Protein AF-X1VKP8-F1 (afdb_monomer_lite)

pLDDT: mean 89.49, std 10.16, range [49.53, 98.38]

Radius of gyration: 14.46 Å; chains: 1; bounding box: 30×29×36 Å

Secondary structure (DSSP, 8-state):
--HHHHHHTTHHHHHHHHHTT--SHHHHHHHHT------HHHHHHHHHHHHHHHHHHHHHSS-S-TT---S--

Sequence (73 aa):
MDEHTLSVLEFSKIKKQLIEKISTATGELIVENITPKIDLQLIFNAQRETTEMREIISYDGTPPFSRLEDIKD

Structure (mmCIF, N/CA/C/O backbone):
data_AF-X1VKP8-F1
#
_entry.id   AF-X1VKP8-F1
#
loop_
_atom_site.group_PDB
_atom_site.id
_atom_site.type_symbol
_atom_site.label_atom_id
_atom_site.label_alt_id
_atom_site.label_comp_id
_atom_site.label_asym_id
_atom_site.label_entity_id
_atom_site.label_seq_id
_atom_site.pdbx_PDB_ins_code
_atom_site.Cartn_x
_atom_site.Cartn_y
_atom_site.Cartn_z
_atom_site.occupancy
_atom_site.B_iso_or_equiv
_atom_site.auth_seq_id
_atom_site.auth_comp_id
_atom_site.auth_asym_id
_atom_site.auth_atom_id
_atom_site.pdbx_PDB_model_num
ATOM 1 N N . MET A 1 1 ? -13.576 4.362 11.089 1.00 78.38 1 MET A N 1
ATOM 2 C CA . MET A 1 1 ? -12.596 4.374 12.196 1.00 78.38 1 MET A CA 1
ATOM 3 C C . MET A 1 1 ? -12.615 5.765 12.788 1.00 78.38 1 MET A C 1
ATOM 5 O O . MET A 1 1 ? -12.728 6.708 12.015 1.00 78.38 1 MET A O 1
ATOM 9 N N . ASP A 1 2 ? -12.588 5.888 14.109 1.00 90.44 2 ASP A N 1
ATOM 10 C CA . ASP A 1 2 ? -12.545 7.185 14.784 1.00 90.44 2 ASP A CA 1
ATOM 11 C C . ASP A 1 2 ? -11.124 7.783 14.777 1.00 90.44 2 ASP A C 1
ATOM 13 O O . ASP A 1 2 ? -10.131 7.087 14.538 1.00 90.44 2 ASP A O 1
ATOM 17 N N . GLU A 1 3 ? -11.036 9.090 15.025 1.00 89.81 3 GLU A N 1
ATOM 18 C CA . GLU A 1 3 ? -9.776 9.842 15.011 1.00 89.81 3 GLU A CA 1
ATOM 19 C C . GLU A 1 3 ? -8.797 9.387 16.097 1.00 89.81 3 GLU A C 1
ATOM 21 O O . GLU A 1 3 ? -7.587 9.388 15.866 1.00 89.81 3 GLU A O 1
ATOM 26 N N . HIS A 1 4 ? -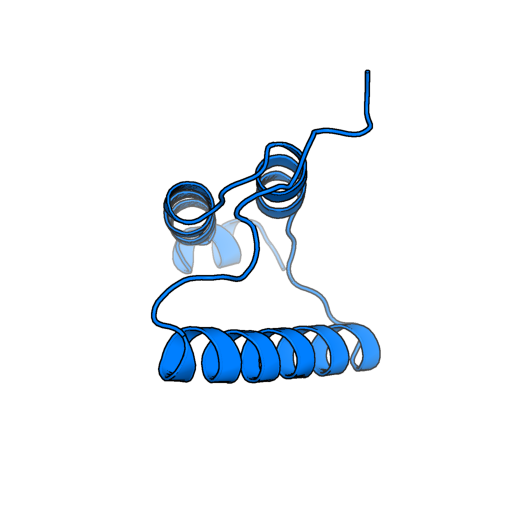9.299 8.954 17.259 1.00 94.81 4 HIS A N 1
ATOM 27 C CA . HIS A 1 4 ? -8.451 8.480 18.347 1.00 94.81 4 HIS A CA 1
ATOM 28 C C . HIS A 1 4 ? -7.725 7.196 17.938 1.00 94.81 4 HIS A C 1
ATO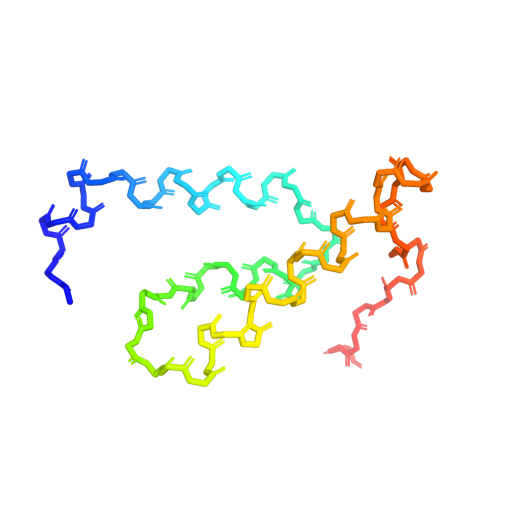M 30 O O . HIS A 1 4 ? -6.506 7.116 18.080 1.00 94.81 4 HIS A O 1
ATOM 36 N N . THR A 1 5 ? -8.430 6.246 17.321 1.00 94.81 5 THR A N 1
ATOM 37 C CA . THR A 1 5 ? -7.819 5.032 16.765 1.00 94.81 5 THR A CA 1
ATOM 38 C C . THR A 1 5 ? -6.736 5.363 15.732 1.00 94.81 5 THR A C 1
ATOM 40 O O . THR A 1 5 ? -5.638 4.810 15.789 1.00 94.81 5 THR A O 1
ATOM 43 N N . LEU A 1 6 ? -6.996 6.287 14.799 1.00 94.62 6 LEU A N 1
ATOM 44 C CA . LEU A 1 6 ? -5.997 6.685 13.794 1.00 94.62 6 LEU A CA 1
ATOM 45 C C . LEU A 1 6 ? -4.784 7.393 14.412 1.00 94.62 6 LEU A C 1
ATOM 47 O O . LEU A 1 6 ? -3.665 7.219 13.929 1.00 94.62 6 LEU A O 1
ATOM 51 N N . SER A 1 7 ? -4.995 8.165 15.477 1.00 95.62 7 SER A N 1
ATOM 52 C CA . SER A 1 7 ? -3.926 8.815 16.233 1.00 95.62 7 SER A CA 1
ATOM 53 C C . SER A 1 7 ? -3.044 7.794 16.953 1.00 95.62 7 SER A C 1
ATOM 55 O O . SER A 1 7 ? -1.824 7.853 16.808 1.00 95.62 7 SER A O 1
ATOM 57 N N . VAL A 1 8 ? -3.647 6.826 17.653 1.00 96.94 8 VAL A N 1
ATOM 58 C CA . VAL A 1 8 ? -2.931 5.742 18.350 1.00 96.94 8 VAL A CA 1
ATOM 59 C C . VAL A 1 8 ? -2.118 4.890 17.375 1.00 96.94 8 VAL A C 1
ATOM 61 O O . VAL A 1 8 ? -0.996 4.505 17.684 1.00 96.94 8 VAL A O 1
ATOM 64 N N . LEU A 1 9 ? -2.651 4.637 16.177 1.00 95.62 9 LEU A N 1
ATOM 65 C CA . LEU A 1 9 ? -1.952 3.909 15.112 1.00 95.62 9 LEU A CA 1
ATOM 66 C C . LEU A 1 9 ? -0.909 4.757 14.364 1.00 95.62 9 LEU A C 1
ATOM 68 O O . LEU A 1 9 ? -0.339 4.292 13.381 1.00 95.62 9 LEU A O 1
ATOM 72 N N . GLU A 1 10 ? -0.683 6.004 14.786 1.00 96.25 10 GLU A N 1
ATOM 73 C CA . GLU A 1 10 ? 0.210 6.961 14.131 1.00 96.25 10 GLU A CA 1
ATOM 74 C C . GLU A 1 10 ? -0.069 7.119 12.620 1.00 96.25 10 GLU A C 1
ATOM 76 O O . GLU A 1 10 ? 0.848 7.325 11.822 1.00 96.25 10 GLU A O 1
ATOM 81 N N . PHE A 1 11 ? -1.335 7.056 12.188 1.00 95.81 11 PHE A N 1
ATOM 82 C CA . PHE A 1 11 ? -1.686 7.023 10.761 1.00 95.81 11 PHE A CA 1
ATOM 83 C C . PHE A 1 11 ? -1.111 8.217 9.980 1.00 95.81 11 PHE A C 1
ATOM 85 O O . PHE A 1 11 ? -0.591 8.061 8.877 1.00 95.81 11 PHE A O 1
ATOM 92 N N . SER A 1 12 ? -1.098 9.410 10.579 1.00 94.50 12 SER A N 1
ATOM 93 C CA . SER A 1 12 ? -0.492 10.605 9.974 1.00 94.50 12 SER A CA 1
ATOM 94 C C . SER A 1 12 ? 1.019 10.478 9.745 1.00 94.50 12 SER A C 1
ATOM 96 O O . SER A 1 12 ? 1.542 11.042 8.787 1.00 94.50 12 SER A O 1
ATOM 98 N N . LYS A 1 13 ? 1.738 9.740 10.595 1.00 96.31 13 LYS A N 1
ATOM 99 C CA . LYS A 1 13 ? 3.177 9.479 10.433 1.00 96.31 13 LYS A CA 1
ATOM 100 C C . LYS A 1 13 ? 3.429 8.511 9.281 1.00 96.31 13 LYS A C 1
ATOM 102 O O . LYS A 1 13 ? 4.342 8.745 8.497 1.00 96.31 13 LYS A O 1
ATOM 107 N N . ILE A 1 14 ? 2.574 7.498 9.129 1.00 95.56 14 ILE A N 1
ATOM 108 C CA . ILE A 1 14 ? 2.600 6.582 7.979 1.00 95.56 14 ILE A CA 1
ATOM 109 C C . ILE A 1 14 ? 2.410 7.370 6.675 1.00 95.56 14 ILE A C 1
ATOM 111 O O . ILE A 1 14 ? 3.191 7.207 5.742 1.00 95.56 14 ILE A O 1
ATOM 115 N N . LYS A 1 15 ? 1.435 8.291 6.623 1.00 95.62 15 LYS A N 1
ATOM 116 C CA . LYS A 1 15 ? 1.208 9.152 5.444 1.00 95.62 15 LYS A CA 1
ATOM 117 C C . LYS A 1 15 ? 2.448 9.981 5.089 1.00 95.62 15 LYS A C 1
ATOM 119 O O . LYS A 1 15 ? 2.823 10.028 3.924 1.00 95.62 15 LYS A O 1
ATOM 124 N N . LYS A 1 16 ? 3.126 10.564 6.085 1.00 95.62 16 LYS A N 1
ATOM 125 C CA . LYS A 1 16 ? 4.387 11.302 5.874 1.00 95.62 16 LYS A CA 1
ATOM 126 C C . LYS A 1 16 ? 5.491 10.418 5.288 1.00 95.62 16 LYS A C 1
ATOM 128 O O . LYS A 1 16 ? 6.125 10.815 4.320 1.00 95.62 16 LYS A O 1
ATOM 133 N N . GLN A 1 17 ? 5.672 9.211 5.824 1.00 95.44 17 GLN A N 1
ATOM 134 C CA . GLN A 1 17 ? 6.658 8.257 5.304 1.00 95.44 17 GLN A CA 1
ATOM 135 C C . GLN A 1 17 ? 6.359 7.827 3.863 1.00 95.44 17 GLN A C 1
ATOM 137 O O . GLN A 1 17 ? 7.290 7.615 3.091 1.00 95.44 17 GLN A O 1
ATOM 142 N N . LEU A 1 18 ? 5.080 7.707 3.485 1.00 93.69 18 LEU A N 1
ATOM 143 C CA . LEU A 1 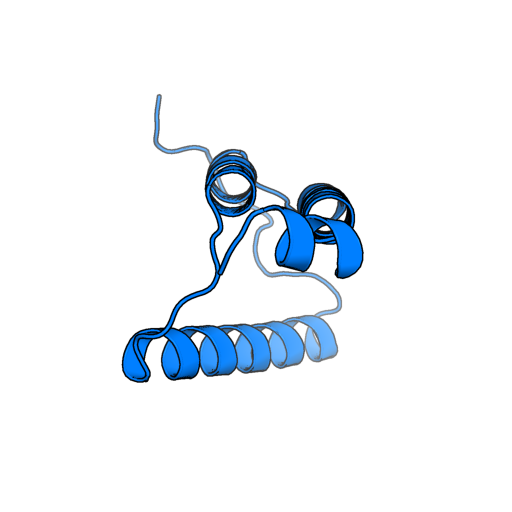18 ? 4.707 7.440 2.095 1.00 93.69 18 LEU A CA 1
ATOM 144 C C . LEU A 1 18 ? 5.058 8.614 1.176 1.00 93.69 18 LEU A C 1
ATOM 146 O O . LEU A 1 18 ? 5.613 8.375 0.109 1.00 93.69 18 LEU A O 1
ATOM 150 N N . ILE A 1 19 ? 4.769 9.856 1.582 1.00 93.44 19 ILE A N 1
ATOM 151 C CA . ILE A 1 19 ? 5.064 11.061 0.783 1.00 93.44 19 ILE A CA 1
ATOM 152 C C . ILE A 1 19 ? 6.555 11.136 0.427 1.00 93.44 19 ILE A C 1
ATOM 154 O O . ILE A 1 19 ? 6.890 11.382 -0.724 1.00 93.44 19 ILE A O 1
ATOM 158 N N . GLU A 1 20 ? 7.453 10.798 1.358 1.00 91.69 20 GLU A N 1
ATOM 159 C CA . GLU A 1 20 ? 8.907 10.754 1.113 1.00 91.69 20 GLU A CA 1
ATOM 160 C C . GLU A 1 20 ? 9.348 9.756 0.021 1.00 91.69 20 GLU A C 1
ATOM 162 O O . GLU A 1 20 ? 10.506 9.770 -0.402 1.00 91.69 20 GLU A O 1
ATOM 167 N N . LYS A 1 21 ? 8.465 8.845 -0.408 1.00 88.50 21 LYS A N 1
ATOM 168 C CA . LYS A 1 21 ? 8.734 7.822 -1.432 1.00 88.50 21 LYS A CA 1
ATOM 169 C C . LYS A 1 21 ? 7.989 8.062 -2.742 1.00 88.50 21 LYS A C 1
ATOM 171 O O . LYS A 1 21 ? 8.171 7.291 -3.682 1.00 88.50 21 LYS A O 1
ATOM 176 N N . ILE A 1 22 ? 7.153 9.092 -2.811 1.00 88.38 22 ILE A N 1
ATOM 177 C CA . ILE A 1 22 ? 6.369 9.413 -4.000 1.00 88.38 22 ILE A CA 1
ATOM 178 C C . ILE A 1 22 ? 7.221 10.216 -4.983 1.00 88.38 22 ILE A C 1
ATOM 180 O O . ILE A 1 22 ? 8.035 11.047 -4.597 1.00 88.38 22 ILE A O 1
ATOM 184 N N . SER A 1 23 ? 7.035 9.951 -6.276 1.00 85.69 23 SER A N 1
ATOM 185 C CA . SER A 1 23 ? 7.754 10.639 -7.358 1.00 85.69 23 SER A CA 1
ATOM 186 C C . SER A 1 23 ? 6.852 11.534 -8.216 1.00 85.69 23 SER A C 1
ATOM 188 O O . SER A 1 23 ? 7.309 12.044 -9.232 1.00 85.69 23 SER A O 1
ATOM 190 N N . THR A 1 24 ? 5.572 11.699 -7.856 1.00 85.81 24 THR A N 1
ATOM 191 C CA . THR A 1 24 ? 4.591 12.475 -8.636 1.00 85.81 24 THR A CA 1
ATOM 192 C C . THR A 1 24 ? 3.676 13.317 -7.748 1.00 85.81 24 THR A C 1
ATOM 194 O O . THR A 1 24 ? 3.207 12.842 -6.714 1.00 85.81 24 THR A O 1
ATOM 197 N N . ALA A 1 25 ? 3.328 14.525 -8.199 1.00 86.69 25 ALA A N 1
ATOM 198 C CA . ALA A 1 25 ? 2.395 15.410 -7.492 1.00 86.69 25 ALA A CA 1
ATOM 199 C C . ALA A 1 25 ? 0.997 14.780 -7.329 1.00 86.69 25 ALA A C 1
ATOM 201 O O . ALA A 1 25 ? 0.368 14.871 -6.275 1.00 86.69 25 ALA A O 1
ATOM 202 N N . THR A 1 26 ? 0.521 14.050 -8.344 1.00 88.69 26 THR A N 1
ATOM 203 C CA . THR A 1 26 ? -0.741 13.299 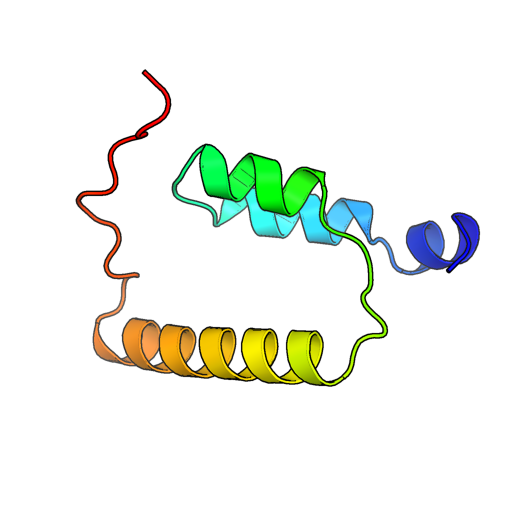-8.237 1.00 88.69 26 THR A CA 1
ATOM 204 C C . THR A 1 26 ? -0.669 12.209 -7.159 1.00 88.69 26 THR A C 1
ATOM 206 O O . THR A 1 26 ? -1.641 12.010 -6.429 1.00 88.69 26 THR A O 1
ATOM 209 N N . GLY A 1 27 ? 0.473 11.530 -7.006 1.00 89.62 27 GLY A N 1
ATOM 210 C CA . GLY A 1 27 ? 0.683 10.556 -5.934 1.00 89.62 27 GLY A CA 1
ATOM 211 C C . GLY A 1 27 ? 0.607 11.182 -4.539 1.00 89.62 27 GLY A C 1
ATOM 212 O O . GLY A 1 27 ? -0.010 10.599 -3.645 1.00 89.62 27 GLY A O 1
ATOM 213 N N . GLU A 1 28 ? 1.166 12.381 -4.359 1.00 91.94 28 GLU A N 1
ATOM 214 C CA . GLU A 1 28 ? 1.119 13.110 -3.085 1.00 91.94 28 GLU A CA 1
ATOM 215 C C . GLU A 1 28 ? -0.328 13.399 -2.682 1.00 91.94 28 GLU A C 1
ATOM 217 O O . GLU A 1 28 ? -0.748 13.024 -1.586 1.00 91.94 28 GLU A O 1
ATOM 222 N N . LEU A 1 29 ? -1.131 13.929 -3.611 1.00 92.31 29 LEU A N 1
ATOM 223 C CA . LEU A 1 29 ? -2.558 14.190 -3.391 1.00 92.31 29 LEU A CA 1
ATOM 224 C C . LEU A 1 29 ? -3.340 12.919 -3.027 1.00 92.31 29 LEU A C 1
ATOM 226 O O . LEU A 1 29 ? -4.244 12.961 -2.186 1.00 92.31 29 LEU A O 1
ATOM 230 N N . ILE A 1 30 ? -3.013 11.779 -3.645 1.00 93.69 30 ILE A N 1
ATOM 231 C CA . ILE A 1 30 ? -3.639 10.490 -3.314 1.00 93.69 30 ILE A CA 1
ATOM 232 C C . ILE A 1 30 ? -3.335 10.112 -1.862 1.00 93.69 30 ILE A C 1
ATOM 234 O O . ILE A 1 30 ? -4.248 9.729 -1.126 1.00 93.69 30 ILE A O 1
ATOM 238 N N . VAL A 1 31 ? -2.077 10.240 -1.428 1.00 95.06 31 VAL A N 1
ATOM 239 C CA . VAL A 1 31 ? -1.686 9.909 -0.054 1.00 95.06 31 VAL A CA 1
ATOM 240 C C . VAL A 1 31 ? -2.292 10.887 0.937 1.00 95.06 31 VAL A C 1
ATOM 242 O O . VAL A 1 31 ? -2.849 10.440 1.934 1.00 95.06 31 VAL A O 1
ATOM 245 N N . GLU A 1 32 ? -2.302 12.190 0.673 1.00 93.38 32 GLU A N 1
ATOM 246 C CA . GLU A 1 32 ? -2.952 13.175 1.546 1.00 93.38 32 GLU A CA 1
ATOM 247 C C . GLU A 1 32 ? -4.427 12.853 1.808 1.00 93.38 32 GLU A C 1
ATOM 249 O O . GLU A 1 32 ? -4.895 12.959 2.944 1.00 93.38 32 GLU A O 1
ATOM 254 N N . ASN A 1 33 ? -5.136 12.339 0.804 1.00 94.12 33 ASN A N 1
ATOM 255 C CA . ASN A 1 33 ? -6.553 11.991 0.900 1.00 94.12 33 ASN A CA 1
ATOM 256 C C . ASN A 1 33 ? -6.812 10.513 1.258 1.00 94.12 33 ASN A C 1
ATOM 258 O O . ASN A 1 33 ? -7.970 10.092 1.358 1.00 94.12 33 ASN A O 1
ATOM 262 N N . ILE A 1 34 ? -5.765 9.707 1.488 1.00 93.44 34 ILE A N 1
ATOM 263 C CA . ILE A 1 34 ? -5.932 8.280 1.780 1.00 93.44 34 ILE A CA 1
ATOM 264 C C . ILE A 1 34 ? -6.631 8.064 3.126 1.00 93.44 34 ILE A C 1
ATOM 266 O O . ILE A 1 34 ? -6.310 8.693 4.142 1.00 93.44 34 ILE A O 1
ATOM 270 N N . THR A 1 35 ? -7.589 7.141 3.111 1.00 92.56 35 THR A N 1
ATOM 271 C CA . THR A 1 35 ? -8.413 6.721 4.247 1.00 92.56 35 THR A CA 1
ATOM 272 C C . THR A 1 35 ? -8.542 5.198 4.250 1.00 92.56 35 THR A C 1
ATOM 274 O O . THR A 1 35 ? -8.546 4.601 3.166 1.00 92.56 35 THR A O 1
ATOM 277 N N . PRO A 1 36 ? -8.669 4.553 5.427 1.00 92.88 36 PRO A N 1
ATOM 278 C CA . PRO A 1 36 ? -8.927 3.118 5.505 1.00 92.88 36 PRO A CA 1
ATOM 279 C C . PRO A 1 36 ? -10.160 2.730 4.684 1.00 92.88 36 PRO A C 1
ATOM 281 O O . PRO A 1 36 ? -11.208 3.373 4.781 1.00 92.88 36 PRO A O 1
ATOM 284 N N . LYS A 1 37 ? -10.029 1.687 3.863 1.00 93.44 37 LYS A N 1
ATOM 285 C CA . LYS A 1 37 ? -11.112 1.166 3.021 1.00 93.44 37 LYS A CA 1
ATOM 286 C C . LYS A 1 37 ? -11.716 -0.081 3.659 1.00 93.44 37 LYS A C 1
ATOM 288 O O . LYS A 1 37 ? -11.031 -0.808 4.368 1.00 93.44 37 LYS A O 1
ATOM 293 N N . ILE A 1 38 ? -12.997 -0.310 3.388 1.00 95.44 38 ILE A N 1
ATOM 294 C CA . ILE A 1 38 ? -13.731 -1.523 3.791 1.00 95.44 38 ILE A CA 1
ATOM 295 C C . ILE A 1 38 ? -14.242 -2.318 2.585 1.00 95.44 38 ILE A C 1
ATOM 297 O O . ILE A 1 38 ? -14.748 -3.423 2.744 1.00 95.44 38 ILE A O 1
ATOM 301 N N . ASP A 1 39 ? -14.122 -1.749 1.384 1.00 97.62 39 ASP A N 1
ATOM 302 C CA . ASP A 1 39 ? -14.489 -2.428 0.150 1.00 97.62 39 ASP A CA 1
ATOM 303 C C . ASP A 1 39 ? -13.445 -3.497 -0.172 1.00 97.62 39 ASP A C 1
ATOM 305 O O . ASP A 1 39 ? -12.268 -3.199 -0.392 1.00 97.62 39 ASP A O 1
ATOM 309 N N . LEU A 1 40 ? -13.894 -4.748 -0.182 1.00 97.81 40 LEU A N 1
ATOM 310 C CA . LEU A 1 40 ? -13.033 -5.908 -0.349 1.00 97.81 40 LEU A CA 1
ATOM 311 C C . LEU A 1 40 ? -12.328 -5.915 -1.711 1.00 97.81 40 LEU A C 1
ATOM 313 O O . LEU A 1 40 ? -11.143 -6.238 -1.782 1.00 97.81 40 LEU A O 1
ATOM 317 N N . GLN A 1 41 ? -13.028 -5.541 -2.783 1.00 98.06 41 GLN A N 1
ATOM 318 C CA . GLN A 1 41 ? -12.470 -5.574 -4.132 1.00 98.06 41 GLN A CA 1
ATOM 319 C C . GLN A 1 41 ? -11.391 -4.504 -4.306 1.00 98.06 41 GLN A C 1
ATOM 321 O O . GLN A 1 41 ? -10.338 -4.784 -4.880 1.00 98.06 41 GLN A O 1
ATOM 326 N N . LEU A 1 42 ? -11.619 -3.299 -3.773 1.00 96.50 42 LEU A N 1
ATOM 327 C CA . LEU A 1 42 ? -10.617 -2.232 -3.774 1.00 96.50 42 LEU A CA 1
ATOM 328 C C . LEU A 1 42 ? -9.375 -2.624 -2.968 1.00 96.50 42 LEU A C 1
ATOM 330 O O . LEU A 1 42 ? -8.258 -2.382 -3.421 1.00 96.50 42 LEU A O 1
ATOM 334 N N . ILE A 1 43 ? -9.557 -3.261 -1.805 1.00 97.19 43 ILE A N 1
ATOM 335 C CA . ILE A 1 43 ? -8.442 -3.750 -0.980 1.00 97.19 43 ILE A CA 1
ATOM 336 C C . ILE A 1 43 ? -7.625 -4.796 -1.744 1.00 97.19 43 ILE A C 1
ATOM 338 O O . ILE A 1 43 ? -6.402 -4.675 -1.810 1.00 97.19 43 ILE A O 1
ATOM 342 N N . PHE A 1 44 ? -8.280 -5.789 -2.352 1.00 98.25 44 PHE A N 1
ATOM 343 C CA . PHE A 1 44 ? -7.588 -6.824 -3.123 1.00 98.25 44 PHE A CA 1
ATOM 344 C C . PHE A 1 44 ? -6.822 -6.251 -4.311 1.00 98.25 44 PHE A C 1
ATOM 346 O O . PHE A 1 44 ? -5.670 -6.625 -4.528 1.00 98.25 44 PHE A O 1
ATOM 353 N N . ASN A 1 45 ? -7.433 -5.334 -5.062 1.00 98.19 45 ASN A N 1
ATOM 354 C CA . ASN A 1 45 ? -6.778 -4.709 -6.207 1.00 98.19 45 ASN A CA 1
ATOM 355 C C . ASN A 1 45 ? -5.536 -3.922 -5.768 1.00 98.19 45 ASN A C 1
ATOM 357 O O . ASN A 1 45 ? -4.461 -4.149 -6.314 1.00 98.19 45 ASN A O 1
ATOM 361 N N . ALA A 1 46 ? -5.647 -3.092 -4.725 1.00 96.31 46 ALA A N 1
ATOM 362 C CA . ALA A 1 46 ? -4.519 -2.315 -4.212 1.00 96.31 46 ALA A CA 1
ATOM 363 C C . ALA A 1 46 ? -3.371 -3.206 -3.697 1.00 96.31 46 ALA A C 1
ATOM 365 O O . ALA A 1 46 ? -2.195 -2.916 -3.927 1.00 96.31 46 ALA A O 1
ATOM 366 N N . GLN A 1 47 ? -3.691 -4.313 -3.017 1.00 97.56 47 GLN A N 1
ATOM 367 C CA . GLN A 1 47 ? -2.689 -5.280 -2.554 1.00 97.56 47 GLN A CA 1
ATOM 368 C C . GLN A 1 47 ? -1.996 -5.998 -3.717 1.00 97.56 47 GLN A C 1
ATOM 370 O O . GLN A 1 47 ? -0.778 -6.1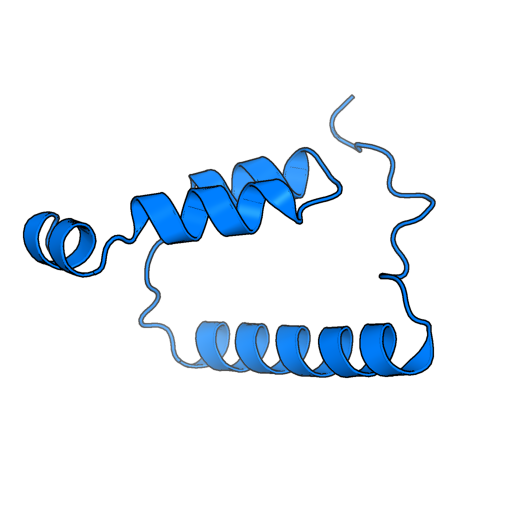94 -3.674 1.00 97.56 47 GLN A O 1
ATOM 375 N N . ARG A 1 48 ? -2.752 -6.367 -4.760 1.00 98.38 48 ARG A N 1
ATOM 376 C CA . ARG A 1 48 ? -2.202 -6.974 -5.976 1.00 98.38 48 ARG A CA 1
ATOM 377 C C . ARG A 1 48 ? -1.250 -6.008 -6.682 1.00 98.38 48 ARG A C 1
ATOM 379 O O . ARG A 1 48 ? -0.092 -6.361 -6.867 1.00 98.38 48 ARG A O 1
ATOM 386 N N . GLU A 1 49 ? -1.691 -4.783 -6.961 1.00 96.25 49 GLU A N 1
ATOM 387 C CA . GLU A 1 49 ? -0.876 -3.740 -7.611 1.00 96.25 49 GLU A CA 1
ATOM 388 C C . GLU A 1 49 ? 0.410 -3.440 -6.823 1.00 96.25 49 GLU A C 1
ATOM 390 O O . GLU A 1 49 ? 1.496 -3.342 -7.392 1.00 96.25 49 GLU A O 1
ATOM 395 N N . THR A 1 50 ? 0.316 -3.362 -5.490 1.00 95.38 50 THR A N 1
ATOM 396 C CA . THR A 1 50 ? 1.489 -3.173 -4.618 1.00 95.38 50 THR A CA 1
ATOM 397 C C . THR A 1 50 ? 2.472 -4.341 -4.729 1.00 95.38 50 THR A C 1
ATOM 399 O O . THR A 1 50 ? 3.687 -4.136 -4.724 1.00 95.38 50 THR A O 1
ATOM 402 N N . THR A 1 51 ? 1.962 -5.571 -4.824 1.00 97.50 51 THR A N 1
ATOM 403 C CA . THR A 1 51 ? 2.788 -6.779 -4.954 1.00 97.50 51 THR A CA 1
ATOM 404 C C . THR A 1 51 ? 3.500 -6.811 -6.303 1.00 97.50 51 THR A C 1
ATOM 406 O O . THR A 1 51 ? 4.714 -6.999 -6.331 1.00 97.50 51 THR A O 1
ATOM 409 N N . GLU A 1 52 ? 2.773 -6.544 -7.387 1.00 95.44 52 GLU A N 1
ATOM 410 C CA . GLU A 1 52 ? 3.308 -6.468 -8.751 1.00 95.44 52 GLU A CA 1
ATOM 411 C C . GLU A 1 52 ? 4.403 -5.393 -8.858 1.00 95.44 52 GLU A C 1
ATOM 413 O O . GLU A 1 52 ? 5.508 -5.661 -9.328 1.00 95.44 52 GLU A O 1
ATOM 418 N N . MET A 1 53 ? 4.156 -4.185 -8.339 1.00 92.88 53 MET A N 1
ATOM 419 C CA . MET A 1 53 ? 5.154 -3.109 -8.358 1.00 92.88 53 MET A CA 1
ATOM 420 C C . MET A 1 53 ? 6.391 -3.447 -7.516 1.00 92.88 53 MET A C 1
ATOM 422 O O . MET A 1 53 ? 7.515 -3.137 -7.908 1.00 92.88 53 MET A O 1
ATOM 426 N N . ARG A 1 54 ? 6.220 -4.108 -6.365 1.00 94.06 54 ARG A N 1
ATOM 427 C CA . ARG A 1 54 ? 7.354 -4.569 -5.551 1.00 94.06 54 ARG A CA 1
ATOM 428 C C . ARG A 1 54 ? 8.225 -5.559 -6.323 1.00 94.06 54 ARG A C 1
ATOM 430 O O . ARG A 1 54 ? 9.445 -5.502 -6.187 1.00 94.06 54 ARG A O 1
ATOM 437 N N . GLU A 1 55 ? 7.628 -6.462 -7.096 1.00 95.06 55 GLU A N 1
ATOM 438 C CA . GLU A 1 55 ? 8.366 -7.409 -7.942 1.00 95.06 55 GLU A CA 1
ATOM 439 C C . GLU A 1 55 ? 9.169 -6.682 -9.024 1.00 95.06 55 GLU A C 1
ATOM 441 O O . GLU A 1 55 ? 10.361 -6.951 -9.164 1.00 95.06 55 GLU A O 1
ATOM 446 N N . ILE A 1 56 ? 8.565 -5.690 -9.689 1.00 92.31 56 ILE A N 1
ATOM 447 C CA . ILE A 1 56 ? 9.252 -4.822 -10.658 1.00 92.31 56 ILE A CA 1
ATOM 448 C C . ILE A 1 56 ? 10.442 -4.119 -9.998 1.00 92.31 56 ILE A C 1
ATOM 450 O O . ILE A 1 56 ? 11.564 -4.244 -10.469 1.00 92.31 56 ILE A O 1
ATOM 454 N N . ILE A 1 57 ? 10.241 -3.450 -8.859 1.00 90.38 57 ILE A N 1
ATOM 455 C CA . ILE A 1 57 ? 11.325 -2.754 -8.143 1.00 90.38 57 ILE A CA 1
ATOM 456 C C . ILE A 1 57 ? 12.415 -3.733 -7.688 1.00 90.38 57 ILE A C 1
ATOM 458 O O . ILE A 1 57 ? 13.595 -3.393 -7.716 1.00 90.38 57 ILE A O 1
ATOM 462 N N . SER A 1 58 ? 12.044 -4.944 -7.268 1.00 92.19 58 SER A N 1
ATOM 463 C CA . SER A 1 58 ? 13.010 -5.968 -6.847 1.00 92.19 58 SER A CA 1
ATOM 464 C C . SER A 1 58 ? 13.885 -6.449 -8.007 1.00 92.19 58 SER A C 1
ATOM 466 O O . SER A 1 58 ? 15.024 -6.846 -7.775 1.00 92.19 58 SER A O 1
ATOM 468 N N . TYR A 1 59 ? 13.360 -6.415 -9.234 1.00 91.25 59 TYR A N 1
ATOM 469 C CA . TYR A 1 59 ? 14.071 -6.799 -10.450 1.00 91.25 59 TYR A CA 1
ATOM 470 C C . TYR A 1 59 ? 14.861 -5.629 -11.069 1.00 91.25 59 TYR A C 1
A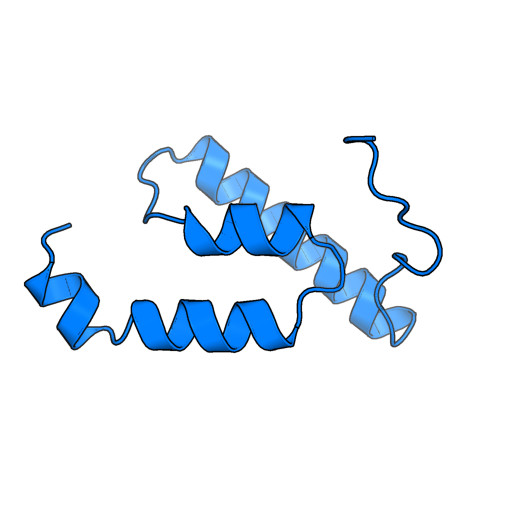TOM 472 O O . TYR A 1 59 ? 16.056 -5.766 -11.321 1.00 91.25 59 TYR A O 1
ATOM 480 N N . ASP A 1 60 ? 14.225 -4.468 -11.248 1.00 87.62 60 ASP A N 1
ATOM 481 C CA . ASP A 1 60 ? 14.774 -3.292 -11.944 1.00 87.62 60 ASP A CA 1
ATOM 482 C C . ASP A 1 60 ? 15.524 -2.313 -11.019 1.00 87.62 60 ASP A C 1
ATOM 484 O O . ASP A 1 60 ? 16.171 -1.369 -11.475 1.00 87.62 60 ASP A O 1
ATOM 488 N N . GLY A 1 61 ? 15.418 -2.483 -9.698 1.00 85.44 61 GLY A N 1
ATOM 489 C CA . GLY A 1 61 ? 16.048 -1.640 -8.673 1.00 85.44 61 GLY A CA 1
ATOM 490 C C . GLY A 1 61 ? 15.406 -0.261 -8.480 1.00 85.44 61 GLY A C 1
ATOM 491 O O . GLY A 1 61 ? 15.611 0.371 -7.443 1.00 85.44 61 GLY A O 1
ATOM 492 N N . THR A 1 62 ? 14.607 0.210 -9.440 1.00 81.19 62 THR A N 1
ATOM 493 C CA . THR A 1 62 ? 13.880 1.484 -9.368 1.00 81.19 62 THR A CA 1
ATOM 494 C C . THR A 1 62 ? 12.482 1.359 -9.980 1.00 81.19 62 THR A C 1
ATOM 496 O O . THR A 1 62 ? 12.286 0.547 -10.883 1.00 81.19 62 THR A O 1
ATOM 499 N N . PRO A 1 63 ? 11.492 2.145 -9.517 1.00 80.56 63 PRO A N 1
ATOM 500 C CA . PRO A 1 63 ? 10.175 2.171 -10.146 1.00 80.56 63 PRO A CA 1
ATOM 501 C C . PRO A 1 63 ? 10.237 2.702 -11.594 1.00 80.56 63 PRO A C 1
ATOM 503 O O . PRO A 1 63 ? 10.989 3.646 -11.857 1.00 80.56 63 PRO A O 1
ATOM 506 N N . PRO A 1 64 ? 9.407 2.197 -12.528 1.00 79.06 64 PRO A N 1
ATOM 507 C CA . PRO A 1 64 ? 9.432 2.571 -13.947 1.00 79.06 64 PRO A CA 1
ATOM 508 C C . PRO A 1 64 ? 8.750 3.929 -14.225 1.00 79.06 64 PRO A C 1
ATOM 510 O O . PRO A 1 64 ? 7.974 4.076 -15.165 1.00 79.06 64 PRO A O 1
ATOM 513 N N . PHE A 1 65 ? 9.019 4.943 -13.398 1.00 74.81 65 PHE A N 1
ATOM 514 C CA . PHE A 1 65 ? 8.345 6.250 -13.415 1.00 74.81 65 PHE A CA 1
ATOM 515 C C . PHE A 1 65 ? 9.207 7.392 -13.969 1.00 74.81 65 PHE A C 1
ATOM 517 O O . PHE A 1 65 ? 8.856 8.559 -13.823 1.00 74.81 65 PHE A O 1
ATOM 524 N N . SER A 1 66 ? 10.328 7.083 -14.627 1.00 64.44 66 SER A N 1
ATOM 525 C CA . SER A 1 66 ? 11.331 8.061 -15.084 1.00 64.44 66 SER A CA 1
ATOM 526 C C . SER A 1 66 ? 10.827 9.117 -16.085 1.00 64.44 66 SER A C 1
ATOM 528 O O . SER A 1 66 ? 11.581 10.023 -16.431 1.00 64.44 66 SER A O 1
ATOM 530 N N . ARG A 1 67 ? 9.575 9.020 -16.557 1.00 60.69 67 ARG A N 1
ATOM 531 C CA . ARG A 1 67 ? 8.941 9.948 -17.510 1.00 60.69 67 ARG A CA 1
ATOM 532 C C . ARG A 1 67 ? 7.468 10.239 -17.190 1.00 60.69 67 ARG A C 1
ATOM 534 O O . ARG A 1 67 ? 6.642 10.265 -18.097 1.00 60.69 67 ARG A O 1
ATOM 541 N N . LEU A 1 68 ? 7.111 10.386 -15.916 1.00 69.75 68 LEU A N 1
ATOM 542 C CA . LEU A 1 68 ? 5.772 10.865 -15.567 1.00 69.75 68 LEU A CA 1
ATOM 543 C C . LEU A 1 68 ? 5.757 12.398 -15.593 1.00 69.75 68 LEU A C 1
ATOM 545 O O . LEU A 1 68 ? 6.389 13.038 -14.758 1.00 69.75 68 LEU A O 1
ATOM 549 N N . GLU A 1 69 ? 5.051 12.965 -16.568 1.00 69.44 69 GLU A N 1
ATOM 550 C CA . GLU A 1 69 ? 4.685 14.384 -16.602 1.00 69.44 69 GLU A CA 1
ATOM 551 C C . GLU A 1 69 ? 3.332 14.568 -15.905 1.00 69.44 69 GLU A C 1
ATOM 553 O O . GLU A 1 69 ? 2.476 13.677 -15.949 1.00 69.44 69 GLU A O 1
ATOM 558 N N . ASP A 1 70 ? 3.143 15.702 -15.229 1.00 70.12 70 ASP A N 1
ATOM 559 C CA . ASP A 1 70 ? 1.828 16.037 -14.690 1.00 70.12 70 ASP A CA 1
ATOM 560 C C . ASP A 1 70 ? 0.893 16.387 -15.854 1.00 70.12 70 ASP A C 1
ATOM 562 O O . ASP A 1 70 ? 1.225 17.193 -16.716 1.00 70.12 70 ASP A O 1
ATOM 566 N N . ILE A 1 71 ? -0.273 15.747 -15.895 1.00 71.31 71 ILE A N 1
ATOM 567 C CA . ILE A 1 71 ? -1.271 15.919 -16.960 1.00 71.31 71 ILE A CA 1
ATOM 568 C C . ILE A 1 71 ? -2.335 16.964 -16.596 1.00 71.31 71 ILE A C 1
ATOM 570 O O . ILE A 1 71 ? -3.357 17.055 -17.276 1.00 71.31 71 ILE A O 1
ATOM 574 N N . LYS A 1 72 ? -2.153 17.688 -15.484 1.00 63.88 72 LYS A N 1
ATOM 575 C CA . LYS A 1 72 ? -3.098 18.699 -14.988 1.00 63.88 72 LYS A CA 1
ATOM 576 C C . LYS A 1 72 ? -2.798 20.142 -15.417 1.00 63.88 72 LYS A C 1
ATOM 578 O O . LYS A 1 72 ? -3.503 21.028 -14.931 1.00 63.88 72 LYS A O 1
ATOM 583 N N . ASP A 1 73 ? -1.839 20.361 -16.315 1.00 49.53 73 ASP A N 1
ATOM 584 C CA . ASP A 1 73 ? -1.622 21.664 -16.968 1.00 49.53 73 ASP A CA 1
ATOM 585 C C . ASP A 1 73 ? -2.523 21.857 -18.202 1.00 49.53 73 ASP A C 1
ATOM 587 O O . ASP A 1 73 ? -2.544 20.968 -19.087 1.00 49.53 73 ASP A O 1
#

Foldseek 3Di:
DDPVVCVVVVVVVVLVVQCVVDDDPVSNVCSVPDDDDPDPVVVVVVVVVVVVQVVVCVVVVDGPCPDDDDPPD

Organism: NCBI:txid412755